Protein AF-A0A5C4QYZ5-F1 (afdb_monomer)

Structure (mmCIF, N/CA/C/O backbone):
data_AF-A0A5C4QYZ5-F1
#
_entry.id   AF-A0A5C4QYZ5-F1
#
loop_
_atom_site.group_PDB
_atom_site.id
_atom_site.type_symbol
_atom_site.label_atom_id
_atom_site.label_alt_id
_atom_site.label_comp_id
_atom_site.label_asym_id
_atom_site.label_entity_id
_atom_site.label_seq_id
_atom_site.pdbx_PDB_ins_code
_atom_site.Cartn_x
_atom_site.Cartn_y
_atom_site.Cartn_z
_atom_site.occupancy
_atom_site.B_iso_or_equiv
_atom_site.auth_seq_id
_atom_site.auth_comp_id
_atom_site.auth_asym_id
_atom_site.auth_atom_id
_atom_site.pdbx_PDB_model_num
ATOM 1 N N . MET A 1 1 ? 23.183 -12.600 -46.811 1.00 36.69 1 MET A N 1
ATOM 2 C CA . MET A 1 1 ? 23.497 -11.693 -45.686 1.00 36.69 1 MET A CA 1
ATOM 3 C C . MET A 1 1 ? 22.158 -11.217 -45.138 1.00 36.69 1 MET A C 1
ATOM 5 O O . MET A 1 1 ? 21.525 -10.381 -45.764 1.00 36.69 1 MET A O 1
ATOM 9 N N . GLY A 1 2 ? 21.632 -11.895 -44.115 1.00 36.38 2 GLY A N 1
ATOM 10 C CA . GLY A 1 2 ? 20.293 -11.633 -43.579 1.00 36.38 2 GLY A CA 1
ATOM 11 C C . GLY A 1 2 ? 20.353 -10.554 -42.505 1.00 36.38 2 GLY A C 1
ATOM 12 O O . GLY A 1 2 ? 21.109 -10.695 -41.548 1.00 36.38 2 GLY A O 1
ATOM 13 N N . HIS A 1 3 ? 19.588 -9.479 -42.687 1.00 34.41 3 HIS A N 1
ATOM 14 C CA . HIS A 1 3 ? 19.332 -8.495 -41.639 1.00 34.41 3 HIS A CA 1
ATOM 15 C C . HIS A 1 3 ? 18.622 -9.185 -40.461 1.00 34.41 3 HIS A C 1
ATOM 17 O O . HIS A 1 3 ? 17.678 -9.941 -40.704 1.00 34.41 3 HIS A O 1
ATOM 23 N N . PRO A 1 4 ? 19.034 -8.952 -39.203 1.00 49.56 4 PRO A N 1
ATOM 24 C CA . PRO A 1 4 ? 18.328 -9.496 -38.054 1.00 49.56 4 PRO A CA 1
ATOM 25 C C . PRO A 1 4 ? 16.921 -8.894 -37.994 1.00 49.56 4 PRO A C 1
ATOM 27 O O . PRO A 1 4 ? 16.738 -7.690 -38.175 1.00 49.56 4 PRO A O 1
ATOM 30 N N . HIS A 1 5 ? 15.932 -9.754 -37.765 1.00 42.00 5 HIS A N 1
ATOM 31 C CA . HIS A 1 5 ? 14.544 -9.372 -37.553 1.00 42.00 5 HIS A CA 1
ATOM 32 C C . HIS A 1 5 ? 14.459 -8.427 -36.348 1.00 42.00 5 HIS A C 1
ATOM 34 O O . HIS A 1 5 ? 14.605 -8.855 -35.205 1.00 42.00 5 HIS A O 1
ATOM 40 N N . ALA A 1 6 ? 14.237 -7.137 -36.606 1.00 46.31 6 ALA A N 1
ATOM 41 C CA . ALA A 1 6 ? 13.786 -6.215 -35.579 1.00 46.31 6 ALA A CA 1
ATOM 42 C C . ALA A 1 6 ? 12.391 -6.672 -35.136 1.00 46.31 6 ALA A C 1
ATOM 44 O O . ALA A 1 6 ? 11.464 -6.745 -35.947 1.00 46.31 6 ALA A O 1
ATOM 45 N N . VAL A 1 7 ? 12.261 -7.030 -33.860 1.00 49.00 7 VAL A N 1
ATOM 46 C CA . VAL A 1 7 ? 10.958 -7.213 -33.216 1.00 49.00 7 VAL A CA 1
ATOM 47 C C . VAL A 1 7 ? 10.210 -5.882 -33.366 1.00 49.00 7 VAL A C 1
ATOM 49 O O . VAL A 1 7 ? 10.829 -4.846 -33.112 1.00 49.00 7 VAL A O 1
ATOM 52 N N . PRO A 1 8 ? 8.943 -5.850 -33.817 1.00 43.75 8 PRO A N 1
ATOM 53 C CA . PRO A 1 8 ? 8.213 -4.597 -33.922 1.00 43.75 8 PRO A CA 1
ATOM 54 C C . PRO A 1 8 ? 8.146 -3.964 -32.535 1.00 43.75 8 PRO A C 1
ATOM 56 O O . PRO A 1 8 ? 7.569 -4.539 -31.617 1.00 43.75 8 PRO A O 1
ATOM 59 N N . GLU A 1 9 ? 8.762 -2.798 -32.379 1.00 55.31 9 GLU A N 1
ATOM 60 C CA . GLU A 1 9 ? 8.509 -1.936 -31.235 1.00 55.31 9 GLU A CA 1
ATOM 61 C C . GLU A 1 9 ? 7.019 -1.576 -31.311 1.00 55.31 9 GLU A C 1
ATOM 63 O O . GLU A 1 9 ? 6.560 -0.971 -32.288 1.00 55.31 9 GLU A O 1
ATOM 68 N N . GLU A 1 10 ? 6.223 -2.082 -30.369 1.00 54.97 10 GLU A N 1
ATOM 69 C CA . GLU A 1 10 ? 4.783 -1.854 -30.346 1.00 54.97 10 GLU A CA 1
ATOM 70 C C . GLU A 1 10 ? 4.543 -0.345 -30.294 1.00 54.97 10 GLU A C 1
ATOM 72 O O . GLU A 1 10 ? 4.840 0.309 -29.303 1.00 54.97 10 GLU A O 1
ATOM 77 N N . ARG A 1 11 ? 3.998 0.229 -31.372 1.00 61.25 11 ARG A N 1
ATOM 78 C CA . ARG A 1 11 ? 3.892 1.685 -31.593 1.00 61.25 11 ARG A CA 1
ATOM 79 C C . ARG A 1 11 ? 3.084 2.443 -30.509 1.00 61.25 11 ARG A C 1
ATOM 81 O O . ARG A 1 11 ? 2.980 3.663 -30.579 1.00 61.25 11 ARG A O 1
ATOM 88 N N . LEU A 1 12 ? 2.499 1.731 -29.540 1.00 74.69 12 LEU A N 1
ATOM 89 C CA . LEU A 1 12 ? 1.687 2.236 -28.428 1.00 74.69 12 LEU A CA 1
ATOM 90 C C . LEU A 1 12 ? 2.346 2.058 -27.047 1.00 74.69 12 LEU A C 1
ATOM 92 O O . LEU A 1 12 ? 1.924 2.731 -26.111 1.00 74.69 12 LEU A O 1
ATOM 96 N N . TYR A 1 13 ? 3.361 1.194 -26.915 1.00 80.69 13 TYR A N 1
ATOM 97 C CA . TYR A 1 13 ? 4.050 0.937 -25.652 1.00 80.69 13 TYR A CA 1
ATOM 98 C C . TYR A 1 13 ? 5.517 1.354 -25.731 1.00 80.69 13 TYR A C 1
ATOM 100 O O . TYR A 1 13 ? 6.275 0.898 -26.583 1.00 80.69 13 TYR A O 1
ATOM 108 N N . ASN A 1 14 ? 5.938 2.194 -24.794 1.00 81.19 14 ASN A N 1
ATOM 109 C CA . ASN A 1 14 ? 7.332 2.539 -24.579 1.00 81.19 14 ASN A CA 1
ATOM 110 C C . ASN A 1 14 ? 7.606 2.475 -23.077 1.00 81.19 14 ASN A C 1
ATOM 112 O O . ASN A 1 14 ? 7.094 3.297 -22.319 1.00 81.19 14 ASN A O 1
ATOM 116 N N . ALA A 1 15 ? 8.454 1.536 -22.653 1.00 80.25 15 ALA A N 1
ATOM 117 C CA . ALA A 1 15 ? 8.822 1.348 -21.249 1.00 80.25 15 ALA A CA 1
ATOM 118 C C . ALA A 1 15 ? 9.454 2.598 -20.607 1.00 80.25 15 ALA A C 1
ATOM 120 O O . ALA A 1 15 ? 9.411 2.748 -19.390 1.00 80.25 15 ALA A O 1
ATOM 121 N N . LEU A 1 16 ? 10.025 3.503 -21.405 1.00 81.56 16 LEU A N 1
ATOM 122 C CA . LEU A 1 16 ? 10.530 4.803 -20.961 1.00 81.56 16 LEU A CA 1
ATOM 123 C C . LEU A 1 16 ? 9.579 5.956 -21.293 1.00 81.56 16 LEU A C 1
ATOM 125 O O . LEU A 1 16 ? 9.907 7.096 -21.006 1.00 81.56 16 LEU A O 1
ATOM 129 N N . GLY A 1 17 ? 8.427 5.709 -21.909 1.00 79.25 17 GLY A N 1
ATOM 130 C CA . GLY A 1 17 ? 7.461 6.744 -22.255 1.00 79.25 17 GLY A CA 1
ATOM 131 C C . GLY A 1 17 ? 6.602 7.135 -21.055 1.00 79.25 17 GLY A C 1
ATOM 132 O O . GLY A 1 17 ? 5.889 6.300 -20.506 1.00 79.25 17 GLY A O 1
ATOM 133 N N . TYR A 1 18 ? 6.609 8.421 -20.700 1.00 79.00 18 TYR A N 1
ATOM 134 C CA . TYR A 1 18 ? 5.964 8.984 -19.503 1.00 79.00 18 TYR A CA 1
ATOM 135 C C . TYR A 1 18 ? 4.479 8.609 -19.305 1.00 79.00 18 TYR A C 1
ATOM 137 O O . TYR A 1 18 ? 4.032 8.437 -18.177 1.00 79.00 18 TYR A O 1
ATOM 145 N N . HIS A 1 19 ? 3.722 8.444 -20.393 1.00 83.69 19 HIS A N 1
ATOM 146 C CA . HIS A 1 19 ? 2.330 7.963 -20.375 1.00 83.69 19 HIS A CA 1
ATOM 147 C C . HIS A 1 19 ? 2.113 6.723 -21.254 1.00 83.69 19 HIS A C 1
ATOM 149 O O . HIS A 1 19 ? 0.979 6.356 -21.543 1.00 83.69 19 HIS A O 1
ATOM 155 N N . LEU A 1 20 ? 3.196 6.105 -21.727 1.00 85.56 20 LEU A N 1
ATOM 156 C CA . LEU A 1 20 ? 3.154 5.015 -22.706 1.00 85.56 20 LEU A CA 1
ATOM 157 C C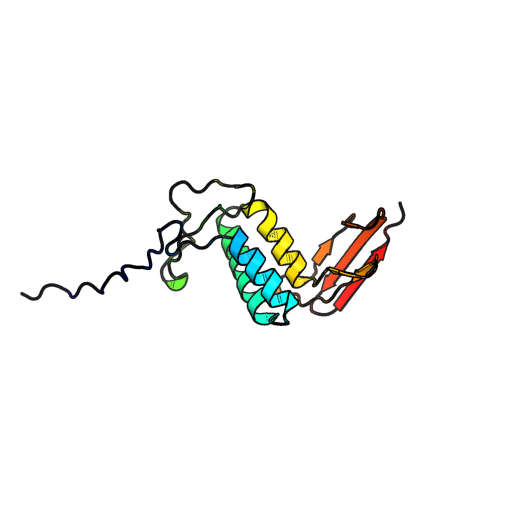 . LEU A 1 20 ? 3.769 3.722 -22.169 1.00 85.56 20 LEU A C 1
ATOM 159 O O . LEU A 1 20 ? 3.904 2.762 -22.916 1.00 85.56 20 LEU A O 1
ATOM 163 N N . GLY A 1 21 ? 4.146 3.677 -20.894 1.00 83.69 21 GLY A N 1
ATOM 164 C CA . GLY A 1 21 ? 4.675 2.455 -20.299 1.00 83.69 21 GLY A CA 1
ATOM 165 C C . GLY A 1 21 ? 5.413 2.634 -18.985 1.00 83.69 21 GLY A C 1
ATOM 166 O O . GLY A 1 21 ? 5.752 1.634 -18.366 1.00 83.69 21 GLY A O 1
ATOM 167 N N . THR A 1 22 ? 5.658 3.858 -18.516 1.00 88.81 22 THR A N 1
ATOM 168 C CA . THR A 1 22 ? 6.186 4.046 -17.161 1.00 88.81 22 THR A CA 1
ATOM 169 C C . THR A 1 22 ? 5.182 3.608 -16.090 1.00 88.81 22 THR A C 1
ATOM 171 O O . THR A 1 22 ? 3.965 3.655 -16.262 1.00 88.81 22 THR A O 1
ATOM 174 N N . VAL A 1 23 ? 5.715 3.179 -14.951 1.00 89.88 23 VAL A N 1
ATOM 175 C CA . VAL A 1 23 ? 4.980 2.717 -13.776 1.00 89.88 23 VAL A CA 1
ATOM 176 C C . VAL A 1 23 ? 5.013 3.813 -12.721 1.00 89.88 23 VAL A C 1
ATOM 178 O O . VAL A 1 23 ? 6.082 4.235 -12.281 1.00 89.88 23 VAL A O 1
ATOM 181 N N . TRP A 1 24 ? 3.834 4.263 -12.305 1.00 92.56 24 TRP A N 1
ATOM 182 C CA . TRP A 1 24 ? 3.676 5.389 -11.390 1.00 92.56 24 TRP A CA 1
ATOM 183 C C . TRP A 1 24 ? 3.270 4.880 -10.006 1.00 92.56 24 TRP A C 1
ATOM 185 O O . TRP A 1 24 ? 2.211 4.248 -9.889 1.00 92.56 24 TRP A O 1
ATOM 195 N N . PRO A 1 25 ? 4.061 5.134 -8.945 1.00 92.75 25 PRO A N 1
ATOM 196 C CA . PRO A 1 25 ? 3.715 4.697 -7.594 1.00 92.75 25 PRO A CA 1
ATOM 197 C C . PRO A 1 25 ? 2.345 5.201 -7.136 1.00 92.75 25 PRO A C 1
ATOM 199 O O . PRO A 1 25 ? 1.557 4.434 -6.584 1.00 92.75 25 PRO A O 1
ATOM 202 N N . HIS A 1 26 ? 2.027 6.458 -7.454 1.00 93.38 26 HIS A N 1
ATOM 203 C CA . HIS A 1 26 ? 0.734 7.067 -7.157 1.00 93.38 26 HIS A CA 1
ATOM 204 C C . HIS A 1 26 ? -0.434 6.258 -7.748 1.00 93.38 26 HIS A C 1
ATOM 206 O O . HIS A 1 26 ? -1.327 5.833 -7.012 1.00 93.38 26 HIS A O 1
ATOM 212 N N . ASP A 1 27 ? -0.404 5.973 -9.049 1.00 94.44 27 ASP A N 1
ATOM 213 C CA . ASP A 1 27 ? -1.496 5.277 -9.741 1.00 94.44 27 ASP A CA 1
ATOM 214 C C . ASP A 1 27 ? -1.634 3.829 -9.263 1.00 94.44 27 ASP A C 1
ATOM 216 O O . ASP A 1 27 ? -2.743 3.335 -9.049 1.00 94.44 27 ASP A O 1
ATOM 220 N N . ASN A 1 28 ? -0.503 3.168 -8.997 1.00 96.12 28 ASN A N 1
ATOM 221 C CA . ASN A 1 28 ? -0.490 1.829 -8.408 1.00 96.12 28 ASN A CA 1
ATOM 222 C C . ASN A 1 28 ? -1.102 1.821 -7.003 1.00 96.12 28 ASN A C 1
ATOM 224 O O . ASN A 1 28 ? -1.797 0.872 -6.645 1.00 96.12 28 ASN A O 1
ATOM 228 N N . SER A 1 29 ? -0.904 2.884 -6.220 1.00 96.38 29 SER A N 1
ATOM 229 C CA . SER A 1 29 ? -1.518 3.011 -4.897 1.00 96.38 29 SER A CA 1
ATOM 230 C C . SER A 1 29 ? -3.043 3.142 -4.966 1.00 96.38 29 SER A C 1
ATOM 232 O O . SER A 1 29 ? -3.751 2.535 -4.160 1.00 96.38 29 SER A O 1
ATOM 234 N N . ILE A 1 30 ? -3.565 3.858 -5.969 1.00 96.81 30 ILE A N 1
ATOM 235 C CA . ILE A 1 30 ? -5.008 3.977 -6.220 1.00 96.81 30 ILE A CA 1
ATOM 236 C C . ILE A 1 30 ? -5.577 2.629 -6.670 1.00 96.81 30 ILE A C 1
ATOM 238 O O . ILE A 1 30 ? -6.606 2.192 -6.152 1.00 96.81 30 ILE A O 1
ATOM 242 N N . ALA A 1 31 ? -4.892 1.946 -7.591 1.00 98.06 31 ALA A N 1
ATOM 243 C CA . ALA A 1 31 ? -5.287 0.619 -8.051 1.00 98.06 31 ALA A CA 1
ATOM 244 C C . ALA A 1 31 ? -5.329 -0.392 -6.894 1.00 98.06 31 ALA A C 1
ATOM 246 O O . ALA A 1 31 ? -6.320 -1.107 -6.745 1.00 98.06 31 ALA A O 1
ATOM 247 N N . ALA A 1 32 ? -4.307 -0.407 -6.032 1.00 98.31 32 ALA A N 1
ATOM 248 C CA . ALA A 1 32 ? -4.256 -1.267 -4.851 1.00 98.31 32 ALA A CA 1
ATOM 249 C C . ALA A 1 32 ? -5.408 -0.976 -3.875 1.00 98.31 32 ALA A C 1
ATOM 251 O O . ALA A 1 32 ? -6.094 -1.900 -3.442 1.00 98.31 32 ALA A O 1
ATOM 252 N N . LEU A 1 33 ? -5.690 0.300 -3.584 1.00 97.94 33 LEU A N 1
ATOM 253 C CA . LEU A 1 33 ? -6.837 0.693 -2.755 1.00 97.94 33 LEU A CA 1
ATOM 254 C C . LEU A 1 33 ? -8.174 0.216 -3.343 1.00 97.94 33 LEU A C 1
ATOM 256 O O . LEU A 1 33 ? -9.029 -0.268 -2.601 1.00 97.94 33 LEU A O 1
ATOM 260 N N . GLY A 1 34 ? -8.351 0.333 -4.661 1.00 97.94 34 GLY A N 1
ATOM 261 C CA . GLY A 1 34 ? -9.539 -0.158 -5.358 1.00 97.94 34 GLY A CA 1
ATOM 262 C C . GLY A 1 34 ? -9.676 -1.676 -5.256 1.00 97.94 34 GLY A C 1
ATOM 263 O O . GLY A 1 34 ? -10.705 -2.171 -4.803 1.00 97.94 34 GLY A O 1
ATOM 264 N N . LEU A 1 35 ? -8.621 -2.416 -5.609 1.00 98.50 35 LEU A N 1
ATOM 265 C CA . LEU A 1 35 ? -8.575 -3.879 -5.509 1.00 98.50 35 LEU A CA 1
ATOM 266 C C . LEU A 1 35 ? -8.909 -4.354 -4.092 1.00 98.50 35 LEU A C 1
ATOM 268 O O . LEU A 1 35 ? -9.777 -5.208 -3.919 1.00 98.50 35 LEU A O 1
ATOM 272 N N . ALA A 1 36 ? -8.293 -3.740 -3.080 1.00 98.00 36 ALA A N 1
ATOM 273 C CA . ALA A 1 36 ? -8.579 -4.005 -1.677 1.00 98.00 36 ALA A CA 1
ATOM 274 C C . ALA A 1 36 ? -10.058 -3.777 -1.325 1.00 98.00 36 ALA A C 1
ATOM 276 O O . ALA A 1 36 ? -10.649 -4.624 -0.659 1.00 98.00 36 ALA A O 1
ATOM 277 N N . GLY A 1 37 ? -10.655 -2.672 -1.784 1.00 95.69 37 GLY A N 1
ATOM 278 C CA . GLY A 1 37 ? -12.065 -2.344 -1.544 1.00 95.69 37 GLY A CA 1
ATOM 279 C C . GLY A 1 37 ? -13.060 -3.281 -2.238 1.00 95.69 37 GLY A C 1
ATOM 280 O O . GLY A 1 37 ? -14.164 -3.469 -1.737 1.00 95.69 37 GLY A O 1
ATOM 281 N N . TYR A 1 38 ? -12.666 -3.905 -3.351 1.00 97.06 38 TYR A N 1
ATOM 282 C CA . TYR A 1 38 ? -13.471 -4.904 -4.066 1.00 97.06 38 TYR A CA 1
ATOM 283 C C . TYR A 1 38 ? -13.182 -6.357 -3.644 1.00 97.06 38 TYR A C 1
ATOM 285 O O . TYR A 1 38 ? -13.754 -7.281 -4.216 1.00 97.06 38 TYR A O 1
ATOM 293 N N . GLY A 1 39 ? -12.312 -6.580 -2.652 1.00 96.62 39 GLY A N 1
ATOM 294 C CA . GLY A 1 39 ? -11.990 -7.916 -2.136 1.00 96.62 39 GLY A CA 1
ATOM 295 C C . GLY A 1 39 ? -10.866 -8.655 -2.876 1.00 96.62 39 GLY A C 1
ATOM 296 O O . GLY A 1 39 ? -10.538 -9.782 -2.508 1.00 96.62 39 GLY A O 1
ATOM 297 N N . TYR A 1 40 ? -10.210 -8.027 -3.856 1.00 98.31 40 TYR A N 1
ATOM 298 C CA . TYR A 1 40 ? -9.032 -8.558 -4.563 1.00 98.31 40 TYR A CA 1
ATOM 299 C C . TYR A 1 40 ? -7.753 -8.341 -3.739 1.00 98.31 40 TYR A C 1
ATOM 301 O O . TYR A 1 40 ? -6.855 -7.564 -4.087 1.00 98.31 40 TYR A O 1
ATOM 309 N N . ARG A 1 41 ? -7.712 -8.966 -2.558 1.00 97.62 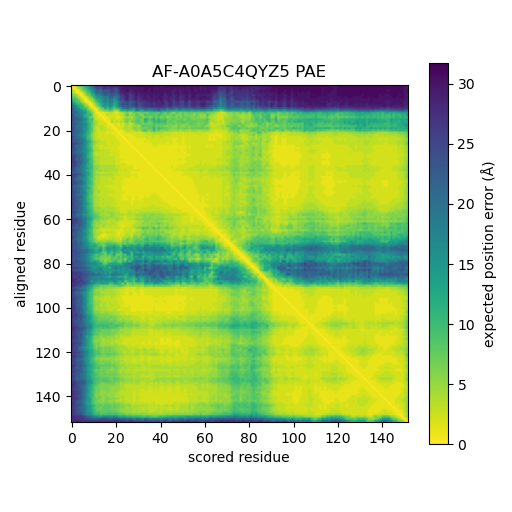41 ARG A N 1
ATOM 310 C CA . ARG A 1 41 ? -6.680 -8.711 -1.541 1.00 97.62 41 ARG A CA 1
ATOM 311 C C . ARG A 1 41 ? -5.304 -9.226 -1.965 1.00 97.62 41 ARG A C 1
ATOM 313 O O . ARG A 1 41 ? -4.307 -8.536 -1.763 1.00 97.62 41 ARG A O 1
ATOM 320 N N . ALA A 1 42 ? -5.248 -10.387 -2.618 1.00 97.94 42 ALA A N 1
ATOM 321 C CA . ALA A 1 42 ? -3.999 -10.974 -3.100 1.00 97.94 42 ALA A CA 1
ATOM 322 C C . ALA A 1 42 ? -3.332 -10.096 -4.173 1.00 97.94 42 ALA A C 1
ATOM 324 O O . ALA A 1 42 ? -2.125 -9.857 -4.131 1.00 97.94 42 ALA A O 1
ATOM 325 N N . GLU A 1 43 ? -4.119 -9.564 -5.105 1.00 98.50 43 GLU A N 1
ATOM 326 C CA . GLU A 1 43 ? -3.673 -8.680 -6.179 1.00 98.50 43 GLU A CA 1
ATOM 327 C C . GLU A 1 43 ? -3.213 -7.328 -5.627 1.00 98.50 43 GLU A C 1
ATOM 329 O O . GLU A 1 43 ? -2.130 -6.854 -5.980 1.00 98.50 43 GLU A O 1
ATOM 334 N N . SER A 1 44 ? -3.992 -6.744 -4.708 1.00 98.44 44 SER A N 1
ATOM 335 C CA . SER A 1 44 ? -3.598 -5.537 -3.973 1.00 98.44 44 SER A CA 1
ATOM 336 C C . SER A 1 44 ? -2.251 -5.735 -3.275 1.00 98.44 44 SER A C 1
ATOM 338 O O . SER A 1 44 ? -1.340 -4.915 -3.418 1.00 98.44 44 SER A O 1
ATOM 340 N N . ASN A 1 45 ? -2.090 -6.845 -2.553 1.00 98.00 45 ASN A N 1
ATOM 341 C CA . ASN A 1 45 ? -0.858 -7.165 -1.841 1.00 98.00 45 ASN A CA 1
ATOM 342 C C . ASN A 1 45 ? 0.323 -7.389 -2.787 1.00 98.00 45 ASN A C 1
ATOM 344 O O . ASN A 1 45 ? 1.419 -6.913 -2.500 1.00 98.00 45 ASN A O 1
ATOM 348 N N . ARG A 1 46 ? 0.108 -8.020 -3.946 1.00 97.56 46 ARG A N 1
ATOM 349 C CA . ARG A 1 46 ? 1.149 -8.189 -4.968 1.00 97.56 46 ARG A CA 1
ATOM 350 C C . ARG A 1 46 ? 1.690 -6.847 -5.464 1.00 97.56 46 ARG A C 1
ATOM 352 O O . ARG A 1 46 ? 2.905 -6.673 -5.521 1.00 97.56 46 ARG A O 1
ATOM 359 N N . ILE A 1 47 ? 0.809 -5.904 -5.805 1.00 96.81 47 ILE A N 1
ATOM 360 C CA . ILE A 1 47 ? 1.210 -4.545 -6.214 1.00 96.81 47 ILE A CA 1
ATOM 361 C C . ILE A 1 47 ? 1.938 -3.846 -5.066 1.00 96.81 47 ILE A C 1
ATOM 363 O O . ILE A 1 47 ? 2.981 -3.227 -5.266 1.00 96.81 47 ILE A O 1
ATOM 367 N N . SER A 1 48 ? 1.404 -3.970 -3.853 1.00 96.75 48 SER A N 1
ATOM 368 C CA . SER A 1 48 ? 1.931 -3.255 -2.693 1.00 96.75 48 SER A CA 1
ATOM 369 C C . SER A 1 48 ? 3.344 -3.714 -2.327 1.00 96.75 48 SER A C 1
ATOM 371 O O . SER A 1 48 ? 4.228 -2.881 -2.142 1.00 96.75 48 SER A O 1
ATOM 373 N N . LEU A 1 49 ? 3.582 -5.029 -2.290 1.00 95.94 49 LEU A N 1
ATOM 374 C CA . LEU A 1 49 ? 4.909 -5.601 -2.051 1.00 95.94 49 LEU A CA 1
ATOM 375 C C . LEU A 1 49 ? 5.896 -5.198 -3.151 1.00 95.94 49 LEU A C 1
ATOM 377 O O . LEU A 1 49 ? 6.992 -4.749 -2.838 1.00 95.94 49 LEU A O 1
ATOM 381 N N . ALA A 1 50 ? 5.483 -5.240 -4.422 1.00 94.62 50 ALA A N 1
ATOM 382 C CA . ALA A 1 50 ? 6.319 -4.788 -5.534 1.00 94.62 50 ALA A CA 1
ATOM 383 C C . ALA A 1 50 ? 6.728 -3.306 -5.417 1.00 94.62 50 ALA A C 1
ATOM 385 O O . ALA A 1 50 ? 7.847 -2.944 -5.780 1.00 94.62 50 ALA A O 1
ATOM 386 N N . MET A 1 51 ? 5.845 -2.439 -4.911 1.00 93.88 51 MET A N 1
ATOM 387 C CA . MET A 1 51 ? 6.171 -1.030 -4.665 1.00 93.88 51 MET A CA 1
ATOM 388 C C . MET A 1 51 ? 7.125 -0.849 -3.478 1.00 93.88 51 MET A C 1
ATOM 390 O O . MET A 1 51 ? 7.991 0.022 -3.538 1.00 93.88 51 MET A O 1
ATOM 394 N N . PHE A 1 52 ? 7.010 -1.659 -2.420 1.00 92.38 52 PHE A N 1
ATOM 395 C CA . PHE A 1 52 ? 7.971 -1.636 -1.311 1.00 92.38 52 PHE A CA 1
ATOM 396 C C . PHE A 1 52 ? 9.356 -2.133 -1.741 1.00 92.38 52 PHE A C 1
ATOM 398 O O . PHE A 1 52 ? 10.340 -1.449 -1.465 1.00 92.38 52 PHE A O 1
ATOM 405 N N . GLU A 1 53 ? 9.423 -3.231 -2.499 1.00 91.44 53 GLU A N 1
ATOM 406 C CA . GLU A 1 53 ? 10.659 -3.728 -3.126 1.00 91.44 53 GLU A CA 1
ATOM 407 C C . GLU A 1 53 ? 11.316 -2.643 -3.992 1.00 91.44 53 GLU A C 1
ATOM 409 O O . GLU A 1 53 ? 12.521 -2.408 -3.912 1.00 91.44 53 GLU A O 1
ATOM 414 N N . ALA A 1 54 ? 10.525 -1.932 -4.804 1.00 90.00 54 ALA A N 1
ATOM 415 C CA . ALA A 1 54 ? 11.039 -0.816 -5.590 1.00 90.00 54 ALA A CA 1
ATOM 416 C C . ALA A 1 54 ? 11.559 0.310 -4.685 1.00 90.00 54 ALA A C 1
ATOM 418 O O . ALA A 1 54 ? 12.640 0.839 -4.929 1.00 90.00 54 ALA A O 1
ATOM 419 N N . ALA A 1 55 ? 10.833 0.665 -3.621 1.00 88.56 55 ALA A N 1
ATOM 420 C CA . ALA A 1 55 ? 11.218 1.738 -2.708 1.00 88.56 55 ALA A CA 1
ATOM 421 C C . ALA A 1 55 ? 12.585 1.496 -2.044 1.00 88.56 55 ALA A C 1
ATOM 423 O O . ALA A 1 55 ? 13.339 2.456 -1.868 1.00 88.56 55 ALA A O 1
ATOM 424 N N . GLU A 1 56 ? 12.932 0.248 -1.713 1.00 88.69 56 GLU A N 1
ATOM 425 C CA . GLU A 1 56 ? 14.252 -0.120 -1.168 1.00 88.69 56 GLU A CA 1
ATOM 426 C C . GLU A 1 56 ? 15.401 0.319 -2.086 1.00 88.69 56 GLU A C 1
ATOM 428 O O . GLU A 1 56 ? 16.430 0.806 -1.614 1.00 88.69 56 GLU A O 1
ATOM 433 N N . GLN A 1 57 ? 15.194 0.267 -3.403 1.00 87.31 57 GLN A N 1
ATOM 434 C CA . GLN A 1 57 ? 16.188 0.669 -4.405 1.00 87.31 57 GLN A CA 1
ATOM 435 C C . GLN A 1 57 ? 16.370 2.195 -4.496 1.00 87.31 57 GLN A C 1
ATOM 437 O O . GLN A 1 57 ? 17.362 2.669 -5.046 1.00 87.31 57 GLN A O 1
ATOM 442 N N . PHE A 1 58 ? 15.448 2.976 -3.923 1.00 84.62 58 PHE A N 1
ATOM 443 C CA . PHE A 1 58 ? 15.462 4.444 -3.938 1.00 84.62 58 PHE A CA 1
ATOM 444 C C . PHE A 1 58 ? 15.589 5.056 -2.537 1.00 84.62 58 PHE A C 1
ATOM 446 O O . PHE A 1 58 ? 15.088 6.156 -2.287 1.00 84.62 58 PHE A O 1
ATOM 453 N N . ALA A 1 59 ? 16.236 4.355 -1.599 1.00 85.06 59 ALA A N 1
ATOM 454 C CA . ALA A 1 59 ? 16.370 4.793 -0.204 1.00 85.06 59 ALA A CA 1
ATOM 455 C C . ALA A 1 59 ? 15.010 5.159 0.429 1.00 85.06 59 ALA A C 1
ATOM 457 O O . ALA A 1 59 ? 14.872 6.176 1.113 1.00 85.06 59 ALA A O 1
ATOM 458 N N . HIS A 1 60 ? 13.991 4.350 0.130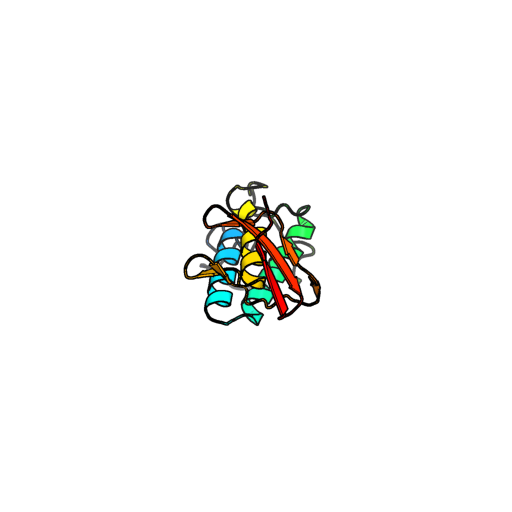 1.00 84.12 60 HIS A N 1
ATOM 459 C CA . HIS A 1 60 ? 12.599 4.505 0.561 1.00 84.12 60 HIS A CA 1
ATOM 460 C C . HIS A 1 60 ? 11.916 5.800 0.095 1.00 84.12 60 HIS A C 1
ATOM 462 O O . HIS A 1 60 ? 10.904 6.220 0.658 1.00 84.12 60 HIS A O 1
ATOM 468 N N . ARG A 1 61 ? 12.437 6.428 -0.965 1.00 83.12 61 ARG A N 1
ATOM 469 C CA . ARG A 1 61 ? 11.851 7.606 -1.614 1.00 83.12 61 ARG A CA 1
ATOM 470 C C . ARG A 1 61 ? 11.496 7.273 -3.054 1.00 83.12 61 ARG A C 1
ATOM 472 O O . ARG A 1 61 ? 12.268 7.536 -3.974 1.00 83.12 61 ARG A O 1
ATOM 479 N N . LEU A 1 62 ? 10.316 6.680 -3.227 1.00 84.19 62 LEU A N 1
ATOM 480 C CA . LEU A 1 62 ? 9.789 6.332 -4.545 1.00 84.19 62 LEU A CA 1
ATOM 481 C C . LEU A 1 62 ? 9.826 7.557 -5.483 1.00 84.19 62 LEU A C 1
ATOM 483 O O . LEU A 1 62 ? 9.383 8.640 -5.081 1.00 84.19 62 LEU A O 1
ATOM 487 N N . PRO A 1 63 ? 10.371 7.416 -6.705 1.00 82.69 63 PRO A N 1
ATOM 488 C CA . PRO A 1 63 ? 10.339 8.484 -7.693 1.00 82.69 63 PRO A CA 1
ATOM 489 C C . PRO A 1 63 ? 8.914 8.672 -8.221 1.00 82.69 63 PRO A C 1
ATOM 491 O O . PRO A 1 63 ? 8.059 7.805 -8.067 1.00 82.69 63 PRO A O 1
ATOM 494 N N . GLU A 1 64 ? 8.670 9.793 -8.890 1.00 82.25 64 GLU A N 1
ATOM 495 C CA . GLU A 1 64 ? 7.426 10.043 -9.631 1.00 82.25 64 GLU A CA 1
ATOM 496 C C . GLU A 1 64 ? 7.031 8.890 -10.566 1.00 82.25 64 GLU A C 1
ATOM 498 O O . GLU A 1 64 ? 5.884 8.449 -10.561 1.00 82.25 64 GLU A O 1
ATOM 503 N N . ALA A 1 65 ? 7.990 8.396 -11.352 1.00 84.69 65 ALA A N 1
ATOM 504 C CA . ALA A 1 65 ? 7.765 7.347 -12.331 1.00 84.69 65 ALA A CA 1
ATOM 505 C C . ALA A 1 65 ? 9.005 6.460 -12.495 1.00 84.69 65 ALA A C 1
ATOM 507 O O . ALA A 1 65 ? 10.150 6.927 -12.498 1.00 84.69 65 ALA A O 1
ATOM 508 N N . LEU A 1 66 ? 8.747 5.170 -12.668 1.00 87.50 66 LEU A N 1
ATOM 509 C CA . LEU A 1 66 ? 9.707 4.122 -12.993 1.00 87.50 66 LEU A CA 1
ATOM 510 C C . LEU A 1 66 ? 9.496 3.691 -14.446 1.00 87.50 66 LEU A C 1
ATOM 512 O O . LEU A 1 66 ? 8.396 3.803 -14.975 1.00 87.50 66 LEU A O 1
ATOM 516 N N . SER A 1 67 ? 10.514 3.158 -15.105 1.00 85.12 67 SER A N 1
ATOM 517 C CA . SER A 1 67 ? 10.352 2.514 -16.406 1.00 85.12 67 SER A CA 1
ATOM 518 C C . SER A 1 67 ? 9.470 1.267 -16.296 1.00 85.12 67 SER A C 1
ATOM 520 O O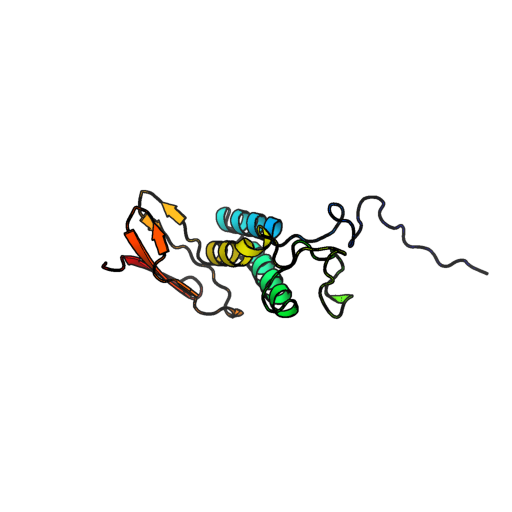 . SER A 1 67 ? 9.575 0.543 -15.307 1.00 85.12 67 SER A O 1
ATOM 522 N N . GLY A 1 68 ? 8.712 0.939 -17.338 1.00 84.38 68 GLY A N 1
ATOM 523 C CA . GLY A 1 68 ? 7.955 -0.316 -17.444 1.00 84.38 68 GLY A CA 1
ATOM 524 C C . GLY A 1 68 ? 8.758 -1.520 -17.932 1.00 84.38 68 GLY A C 1
ATOM 525 O O . GLY A 1 68 ? 8.185 -2.489 -18.424 1.00 84.38 68 GLY A O 1
ATOM 526 N N . PHE A 1 69 ? 10.089 -1.477 -17.884 1.00 83.81 69 PHE A N 1
ATOM 527 C CA . PHE A 1 69 ? 10.874 -2.652 -18.245 1.00 83.81 69 PHE A CA 1
ATOM 528 C C . PHE A 1 69 ? 10.569 -3.817 -17.300 1.00 83.81 69 PHE A C 1
ATOM 530 O O . PHE A 1 69 ? 10.329 -3.629 -16.107 1.00 83.81 69 PHE A O 1
ATOM 537 N N . ASP A 1 70 ? 10.603 -5.028 -17.851 1.00 79.81 70 ASP A N 1
ATOM 538 C CA . ASP A 1 70 ? 10.429 -6.243 -17.067 1.00 79.81 70 ASP A CA 1
ATOM 539 C C . ASP A 1 70 ? 11.516 -6.339 -15.984 1.00 79.81 70 ASP A C 1
ATOM 541 O O . ASP A 1 70 ? 12.706 -6.153 -16.263 1.00 79.81 70 ASP A O 1
ATOM 545 N N . ARG A 1 71 ? 11.098 -6.653 -14.753 1.00 79.38 71 ARG A N 1
ATOM 546 C CA . ARG A 1 71 ? 11.987 -6.806 -13.596 1.00 79.38 71 ARG A CA 1
ATOM 547 C C . ARG A 1 71 ? 13.037 -7.896 -13.799 1.00 79.38 71 ARG A C 1
ATOM 549 O O . ARG A 1 71 ? 14.114 -7.787 -13.233 1.00 79.38 71 ARG A O 1
ATOM 556 N N . GLU A 1 72 ? 12.762 -8.913 -14.617 1.00 79.00 72 GLU A N 1
ATOM 557 C CA . GLU A 1 72 ? 13.729 -9.982 -14.912 1.00 79.00 72 GLU A CA 1
ATOM 558 C C . GLU A 1 72 ? 14.825 -9.537 -15.891 1.00 79.00 72 GLU A C 1
ATOM 560 O O . GLU A 1 72 ? 15.863 -10.186 -16.016 1.00 79.00 72 GLU A O 1
ATOM 565 N N . ARG A 1 73 ? 14.612 -8.420 -16.597 1.00 69.94 73 ARG A N 1
ATOM 566 C CA . ARG A 1 73 ? 15.539 -7.908 -17.615 1.00 69.94 73 ARG A CA 1
ATOM 567 C C . ARG A 1 73 ? 16.513 -6.866 -17.078 1.00 69.94 73 ARG A C 1
ATOM 569 O O . ARG A 1 73 ? 17.417 -6.470 -17.811 1.00 69.94 73 ARG A O 1
ATOM 576 N N . LEU A 1 74 ? 16.337 -6.408 -15.839 1.00 67.06 74 LEU A N 1
ATOM 577 C CA . LEU A 1 74 ? 17.123 -5.330 -15.245 1.00 67.06 74 LEU A CA 1
ATOM 578 C C . LEU A 1 74 ? 17.636 -5.697 -13.854 1.00 67.06 74 LEU A C 1
ATOM 580 O O . LEU A 1 74 ? 16.989 -6.410 -13.098 1.00 67.06 74 LEU A O 1
ATOM 584 N N . LEU A 1 75 ? 18.797 -5.145 -13.500 1.00 56.62 75 LEU A N 1
ATOM 585 C CA . LEU A 1 75 ? 19.383 -5.295 -12.164 1.00 56.62 75 LEU A CA 1
ATOM 586 C C . LEU A 1 75 ? 18.716 -4.385 -11.116 1.00 56.62 75 LEU A C 1
ATOM 588 O O . LEU A 1 75 ? 18.840 -4.638 -9.923 1.00 56.62 75 LEU A O 1
ATOM 592 N N . PHE A 1 76 ? 18.047 -3.314 -11.555 1.00 65.00 76 PHE A N 1
ATOM 593 C CA . PHE A 1 76 ? 17.354 -2.337 -10.714 1.00 65.00 76 PHE A CA 1
ATOM 594 C C . PHE A 1 76 ? 16.266 -1.609 -11.518 1.00 65.00 76 PHE A C 1
ATOM 596 O O . PHE A 1 76 ? 16.316 -1.552 -12.750 1.00 65.00 76 PHE A O 1
ATOM 603 N N . ALA A 1 77 ? 15.287 -1.033 -10.825 1.00 70.56 77 ALA A N 1
ATOM 604 C CA . ALA A 1 77 ? 14.231 -0.228 -11.415 1.00 70.56 77 ALA A CA 1
ATOM 605 C C . ALA A 1 77 ? 14.813 1.084 -11.959 1.00 70.56 77 ALA A C 1
ATOM 607 O O . ALA A 1 77 ? 15.470 1.839 -11.243 1.00 70.56 77 ALA A O 1
ATOM 608 N N . VAL A 1 78 ? 14.573 1.371 -13.238 1.00 73.75 78 VAL A N 1
ATOM 609 C CA . VAL A 1 78 ? 15.122 2.567 -13.885 1.00 73.75 78 VAL A CA 1
ATOM 610 C C . VAL A 1 78 ? 14.156 3.732 -13.662 1.00 73.75 78 VAL A C 1
ATOM 612 O O . VAL A 1 78 ? 13.008 3.640 -14.092 1.00 73.75 78 VAL A O 1
ATOM 615 N N . PRO A 1 79 ? 14.556 4.830 -12.998 1.00 69.81 79 PRO A N 1
ATOM 616 C CA . PRO A 1 79 ? 13.703 6.009 -12.894 1.00 69.81 79 PRO A CA 1
ATOM 617 C C . PRO A 1 79 ? 13.515 6.650 -14.274 1.00 69.81 79 PRO A C 1
ATOM 619 O O . PRO A 1 79 ? 14.433 6.649 -15.099 1.00 69.81 79 PRO A O 1
ATOM 622 N N . TYR A 1 80 ? 12.338 7.227 -14.525 1.00 58.97 80 TYR A N 1
ATOM 623 C CA . TYR A 1 80 ? 12.114 8.009 -15.742 1.00 58.97 80 TYR A CA 1
ATOM 624 C C . TYR A 1 80 ? 13.118 9.183 -15.808 1.00 58.97 80 TYR A C 1
ATOM 626 O O . TYR A 1 80 ? 13.360 9.829 -14.779 1.00 58.97 80 TYR A O 1
ATOM 634 N N . PRO A 1 81 ? 13.725 9.482 -16.976 1.00 53.25 81 PRO A N 1
ATOM 635 C CA . PRO A 1 81 ? 14.654 10.602 -17.108 1.00 53.25 81 PRO A CA 1
ATOM 636 C C . PRO A 1 81 ? 13.940 11.902 -16.720 1.00 53.25 81 PRO A C 1
ATOM 638 O O . PRO A 1 81 ? 12.965 12.250 -17.364 1.00 53.25 81 PRO A O 1
ATOM 641 N N . THR A 1 82 ? 14.426 12.594 -15.681 1.00 59.22 82 THR A N 1
ATOM 642 C CA . THR A 1 82 ? 13.824 13.778 -15.014 1.00 59.22 82 THR A CA 1
ATOM 643 C C . THR A 1 82 ? 12.744 13.531 -13.954 1.00 59.22 82 THR A C 1
ATOM 645 O O . THR A 1 82 ? 12.085 14.488 -13.548 1.00 59.22 82 THR A O 1
ATOM 648 N N . ALA A 1 83 ? 12.569 12.306 -13.453 1.00 59.44 83 ALA A N 1
ATOM 649 C CA . ALA A 1 83 ? 11.666 12.066 -12.327 1.00 59.44 83 ALA A CA 1
ATOM 650 C C . ALA A 1 83 ? 12.061 12.910 -11.098 1.00 59.44 83 ALA A C 1
ATOM 652 O O . ALA A 1 83 ? 13.209 12.870 -10.641 1.00 59.44 83 ALA A O 1
ATOM 653 N N . CYS A 1 84 ? 11.102 13.642 -10.527 1.00 56.59 84 CYS A N 1
ATOM 654 C CA . CYS A 1 84 ? 11.308 14.285 -9.231 1.00 56.59 84 CYS A CA 1
ATOM 655 C C . CYS A 1 84 ? 11.389 13.218 -8.127 1.00 56.59 84 CYS A C 1
ATOM 657 O O . CYS A 1 84 ? 10.553 12.311 -8.065 1.00 56.59 84 CYS A O 1
ATOM 659 N N . SER A 1 85 ? 12.366 13.337 -7.223 1.00 57.12 85 SER A N 1
ATOM 660 C CA . SER A 1 85 ? 12.465 12.476 -6.039 1.00 57.12 85 SER A CA 1
ATOM 661 C C . SER A 1 85 ? 12.805 13.288 -4.778 1.00 57.12 85 SER A C 1
ATOM 663 O O . SER A 1 85 ? 13.895 13.864 -4.708 1.00 57.12 85 SER A O 1
ATOM 665 N N . PRO A 1 86 ? 11.907 13.337 -3.770 1.00 54.78 86 PRO A N 1
ATOM 666 C CA . PRO A 1 86 ? 10.524 12.848 -3.793 1.00 54.78 86 PRO A CA 1
ATOM 667 C C . PRO A 1 86 ? 9.584 13.837 -4.508 1.00 54.78 86 PRO A C 1
ATOM 669 O O . PRO A 1 86 ? 9.595 15.033 -4.225 1.00 54.78 86 PRO A O 1
ATOM 672 N N . GLN A 1 87 ? 8.725 13.342 -5.400 1.00 61.97 87 GLN A N 1
ATOM 673 C CA . GLN A 1 87 ? 7.571 14.103 -5.888 1.00 61.97 87 GLN A CA 1
ATOM 674 C C . GLN A 1 87 ? 6.409 13.978 -4.889 1.00 61.97 87 GLN A C 1
ATOM 676 O O . GLN A 1 87 ? 6.187 12.910 -4.314 1.00 61.97 87 GLN A O 1
ATOM 681 N N . ALA A 1 88 ? 5.642 15.055 -4.695 1.00 61.75 88 ALA A N 1
ATOM 682 C CA . ALA A 1 88 ? 4.573 15.124 -3.695 1.00 61.75 88 ALA A CA 1
ATOM 683 C C . ALA A 1 88 ? 3.518 14.003 -3.816 1.00 61.75 88 ALA A C 1
ATOM 685 O O . ALA A 1 88 ? 3.038 13.509 -2.799 1.00 61.75 88 ALA A O 1
ATOM 686 N N . TRP A 1 89 ? 3.185 13.559 -5.032 1.00 64.38 89 TRP A N 1
ATOM 687 C CA . TRP A 1 89 ? 2.212 12.481 -5.249 1.00 64.38 89 TRP A CA 1
ATOM 688 C C . TRP A 1 89 ? 2.766 11.093 -4.911 1.00 64.38 89 TRP A C 1
ATOM 690 O O . TRP A 1 89 ? 2.063 10.272 -4.321 1.00 64.38 89 TRP A O 1
ATOM 700 N N . ALA A 1 90 ? 4.048 10.845 -5.187 1.00 70.12 90 ALA A N 1
ATOM 701 C CA . ALA A 1 90 ? 4.707 9.593 -4.820 1.00 70.12 90 ALA A CA 1
ATOM 702 C C . ALA A 1 90 ? 4.827 9.429 -3.291 1.00 70.12 90 ALA A C 1
ATOM 704 O O . ALA A 1 90 ? 4.709 8.314 -2.783 1.00 70.12 90 ALA A O 1
ATOM 705 N N . ALA A 1 91 ? 4.964 10.528 -2.539 1.00 78.50 91 ALA A N 1
ATOM 706 C CA . ALA A 1 91 ? 5.095 10.500 -1.079 1.00 78.50 91 ALA A CA 1
ATOM 707 C C . ALA A 1 91 ? 3.868 9.915 -0.348 1.00 78.50 91 ALA A C 1
ATOM 709 O O . ALA A 1 91 ? 4.012 9.348 0.734 1.00 78.50 91 ALA A O 1
ATOM 710 N N . GLY A 1 92 ? 2.669 10.011 -0.935 1.00 87.06 92 GLY A N 1
ATOM 711 C CA . GLY A 1 92 ? 1.452 9.409 -0.378 1.00 87.06 92 GLY A CA 1
ATOM 712 C C . GLY A 1 92 ? 1.346 7.895 -0.593 1.00 87.06 92 GLY A C 1
ATOM 713 O O . GLY A 1 92 ? 0.583 7.230 0.110 1.00 87.06 92 GLY A O 1
ATOM 714 N N . THR A 1 93 ? 2.126 7.339 -1.526 1.00 92.94 93 THR A N 1
ATOM 715 C CA . THR A 1 93 ? 2.012 5.936 -1.954 1.00 92.94 93 THR A CA 1
ATOM 716 C C . THR A 1 93 ? 2.179 4.950 -0.795 1.00 92.94 93 THR A C 1
ATOM 718 O O . THR A 1 93 ? 1.273 4.141 -0.597 1.00 92.94 93 THR A O 1
ATOM 721 N N . PRO A 1 94 ? 3.240 5.015 0.039 1.00 91.62 94 PRO A N 1
ATOM 722 C CA . PRO A 1 94 ? 3.412 4.047 1.124 1.00 91.62 94 PRO A CA 1
ATOM 723 C C . PRO A 1 94 ? 2.235 4.032 2.109 1.00 91.62 94 PRO A C 1
ATOM 725 O O . PRO A 1 94 ? 1.801 2.966 2.538 1.00 91.62 94 PRO A O 1
ATOM 728 N N . LEU A 1 95 ? 1.667 5.203 2.424 1.00 92.69 95 LEU A N 1
ATOM 729 C CA . LEU A 1 95 ? 0.521 5.317 3.331 1.00 92.69 95 LEU A CA 1
ATOM 730 C C . LEU A 1 95 ? -0.755 4.720 2.721 1.00 92.69 95 LEU A C 1
ATOM 732 O O . LEU A 1 95 ? -1.511 4.048 3.422 1.00 92.69 95 LEU A O 1
ATOM 736 N N . ALA A 1 96 ? -0.985 4.930 1.423 1.00 95.50 96 ALA A N 1
ATOM 737 C CA . ALA A 1 96 ? -2.111 4.342 0.703 1.00 95.50 96 ALA A CA 1
ATOM 738 C C . ALA A 1 96 ? -2.023 2.807 0.647 1.00 95.50 96 ALA A C 1
ATOM 740 O O . ALA A 1 96 ? -3.017 2.134 0.918 1.00 95.50 96 ALA A O 1
ATOM 741 N N . LEU A 1 97 ? -0.835 2.254 0.383 1.00 96.81 97 LEU A N 1
ATOM 742 C CA . LEU A 1 97 ? -0.602 0.805 0.374 1.00 96.81 97 LEU A CA 1
ATOM 743 C C . LEU A 1 97 ? -0.793 0.190 1.769 1.00 96.81 97 LEU A C 1
ATOM 745 O O . LEU A 1 97 ? -1.489 -0.814 1.910 1.00 96.81 97 LEU A O 1
ATOM 749 N N . ILE A 1 98 ? -0.263 0.830 2.820 1.00 96.38 98 ILE A N 1
ATOM 750 C CA . ILE A 1 98 ? -0.488 0.407 4.213 1.00 96.38 98 ILE A CA 1
ATOM 751 C C . ILE A 1 98 ? -1.983 0.434 4.552 1.00 96.38 98 ILE A C 1
ATOM 753 O O . ILE A 1 98 ? -2.504 -0.518 5.132 1.00 96.38 98 ILE A O 1
ATOM 757 N N . ARG A 1 99 ? -2.707 1.492 4.162 1.00 96.56 99 ARG A N 1
ATOM 758 C CA . ARG A 1 99 ? -4.160 1.563 4.361 1.00 96.56 99 ARG A CA 1
ATOM 759 C C . ARG A 1 99 ? -4.890 0.434 3.627 1.00 96.56 99 ARG A C 1
ATOM 761 O O . ARG A 1 99 ? -5.814 -0.135 4.207 1.00 96.56 99 ARG A O 1
ATOM 768 N N . ALA A 1 100 ? -4.487 0.109 2.395 1.00 97.81 100 ALA A N 1
ATOM 769 C CA . ALA A 1 100 ? -5.056 -1.000 1.629 1.00 97.81 100 ALA A CA 1
ATOM 770 C C . ALA A 1 100 ? -4.897 -2.328 2.390 1.00 97.81 100 ALA A C 1
ATOM 772 O O . ALA A 1 100 ? -5.890 -3.025 2.606 1.00 97.81 100 ALA A O 1
ATOM 773 N N . MET A 1 101 ? -3.689 -2.617 2.890 1.00 98.00 101 MET A N 1
ATOM 774 C CA . MET A 1 101 ? -3.395 -3.815 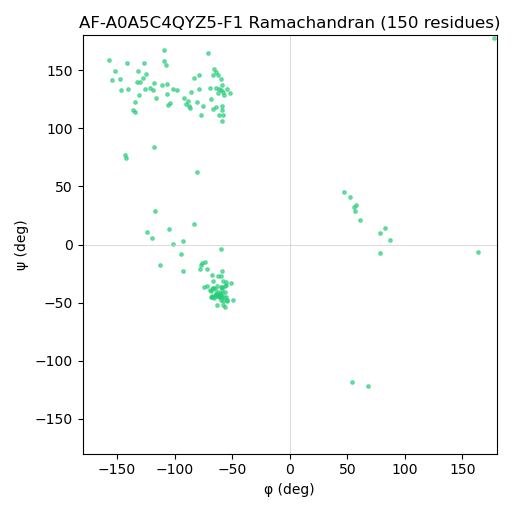3.691 1.00 98.00 101 MET A CA 1
ATOM 775 C C . MET A 1 101 ? -4.177 -3.864 5.005 1.00 98.00 101 MET A C 1
ATOM 777 O O . MET A 1 101 ? -4.680 -4.917 5.379 1.00 98.00 101 MET A O 1
ATOM 781 N N . LEU A 1 102 ? -4.324 -2.734 5.700 1.00 98.06 102 LEU A N 1
ATOM 782 C CA . LEU A 1 102 ? -5.097 -2.658 6.944 1.00 98.06 102 LEU A CA 1
ATOM 783 C C . LEU A 1 102 ? -6.612 -2.772 6.723 1.00 98.06 102 LEU A C 1
ATOM 785 O O . LEU A 1 102 ? -7.343 -3.028 7.678 1.00 98.06 102 LEU A O 1
ATOM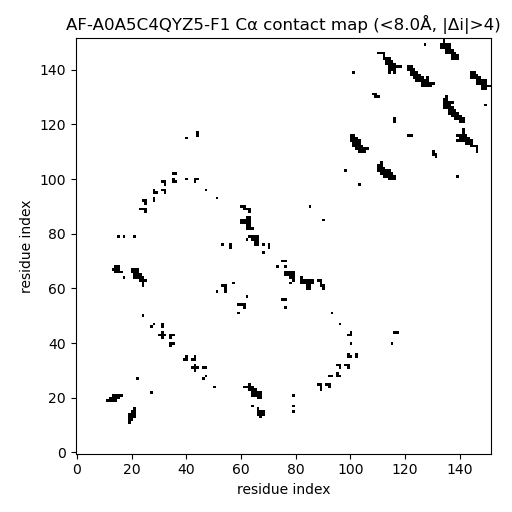 789 N N . GLY A 1 103 ? -7.096 -2.496 5.506 1.00 97.06 103 GLY A N 1
ATOM 790 C CA . GLY A 1 103 ? -8.529 -2.322 5.256 1.00 97.06 103 GLY A CA 1
ATOM 791 C C . GLY A 1 103 ? -9.141 -1.224 6.136 1.00 97.06 103 GLY A C 1
ATOM 792 O O . GLY A 1 103 ? -10.308 -1.307 6.507 1.00 97.06 103 GLY A O 1
ATOM 793 N N . LEU A 1 104 ? -8.342 -0.218 6.519 1.00 96.69 104 LEU A N 1
ATOM 794 C CA . LEU A 1 104 ? -8.742 0.793 7.497 1.00 96.69 104 LEU A CA 1
ATOM 795 C C . LEU A 1 104 ? -9.691 1.812 6.856 1.00 96.69 104 LEU A C 1
ATOM 797 O O . LEU A 1 104 ? -9.284 2.621 6.010 1.00 96.69 104 LEU A O 1
ATOM 801 N N . ASN A 1 105 ? -10.951 1.791 7.283 1.00 94.62 105 ASN A N 1
ATOM 802 C CA . ASN A 1 105 ? -12.016 2.598 6.698 1.00 94.62 105 ASN A CA 1
ATOM 803 C C . ASN A 1 105 ? -12.821 3.366 7.756 1.00 94.62 105 ASN A C 1
ATOM 805 O O . ASN A 1 105 ? -13.134 2.811 8.810 1.00 94.62 105 ASN A O 1
ATOM 809 N N . PRO A 1 106 ? -13.188 4.631 7.482 1.00 94.25 106 PRO A N 1
ATOM 810 C CA . PRO A 1 106 ? -14.175 5.345 8.276 1.00 94.25 106 PRO A CA 1
ATOM 811 C C . PRO A 1 106 ? -15.584 4.829 7.943 1.00 94.25 106 PRO A C 1
ATOM 813 O O . PRO A 1 106 ? -16.030 4.949 6.805 1.00 94.25 106 PRO A O 1
ATOM 816 N N . VAL A 1 107 ? -16.291 4.280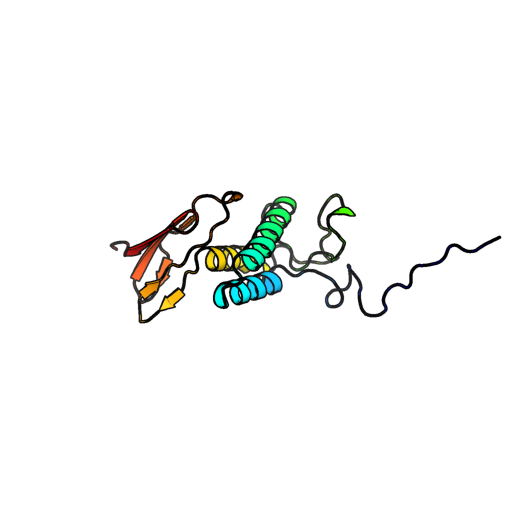 8.930 1.00 93.88 107 VAL A N 1
ATOM 817 C CA . VAL A 1 107 ? -17.673 3.788 8.806 1.00 93.88 107 VAL A CA 1
ATOM 818 C C . VAL A 1 107 ? -18.470 4.298 10.003 1.00 93.88 107 VAL A C 1
ATOM 820 O O . VAL A 1 107 ? -18.075 4.066 11.143 1.00 93.88 107 VAL A O 1
ATOM 823 N N . ASP A 1 108 ? -19.554 5.034 9.750 1.00 93.19 108 ASP A N 1
ATOM 824 C CA . ASP A 1 108 ? -20.498 5.520 10.770 1.00 93.19 108 ASP A CA 1
ATOM 825 C C . ASP A 1 108 ? -19.840 6.177 12.003 1.00 93.19 108 ASP A C 1
ATOM 827 O O . ASP A 1 108 ? -20.179 5.895 13.153 1.00 93.19 108 ASP A O 1
ATOM 831 N N . GLY A 1 109 ? -18.855 7.053 11.775 1.00 89.88 109 GLY A N 1
ATOM 832 C CA . GLY A 1 109 ? -18.159 7.765 12.855 1.00 89.88 109 GLY A CA 1
ATOM 833 C C . GLY A 1 109 ? -17.098 6.941 13.593 1.00 89.88 109 GLY A C 1
ATOM 834 O O . GLY A 1 109 ? -16.606 7.367 14.636 1.00 89.88 109 GLY A O 1
ATOM 835 N N . ARG A 1 110 ? -16.745 5.756 13.085 1.00 89.88 110 ARG A N 1
ATOM 836 C CA . ARG A 1 110 ? -15.730 4.865 13.658 1.00 89.88 110 ARG A CA 1
ATOM 837 C C . ARG A 1 110 ? -14.688 4.493 12.620 1.00 89.88 110 ARG A C 1
ATOM 839 O O . ARG A 1 110 ? -14.946 4.519 11.420 1.00 89.88 110 ARG A O 1
ATOM 846 N N . LEU A 1 111 ? -13.501 4.131 13.088 1.00 95.00 111 LEU A N 1
ATOM 847 C CA . LEU A 1 111 ? -12.536 3.422 12.260 1.00 95.00 111 LEU A CA 1
ATOM 848 C C . LEU A 1 111 ? -12.838 1.925 12.345 1.00 95.00 111 LEU A C 1
ATOM 850 O O . LEU A 1 111 ? -13.022 1.392 13.437 1.00 95.00 111 LEU A O 1
ATOM 854 N N . VAL A 1 112 ? -12.905 1.265 11.196 1.00 95.44 112 VAL A N 1
ATOM 855 C CA . VAL A 1 112 ? -13.088 -0.182 11.067 1.00 95.44 112 VAL A CA 1
ATOM 856 C C . VAL A 1 112 ? -11.867 -0.755 10.370 1.00 95.44 112 VAL A C 1
ATOM 858 O O . VAL A 1 112 ? -11.333 -0.144 9.443 1.00 95.44 112 VAL A O 1
ATOM 861 N N . LEU A 1 113 ? -11.417 -1.906 10.855 1.00 96.75 113 LEU A N 1
ATOM 862 C CA . LEU A 1 113 ? -10.262 -2.627 10.348 1.00 96.75 113 LEU A CA 1
ATOM 863 C C . LEU A 1 113 ? -10.729 -3.921 9.674 1.00 96.75 113 LEU A C 1
ATOM 865 O O . LEU A 1 113 ? -11.568 -4.625 10.234 1.00 96.75 113 LEU A O 1
ATOM 869 N N . ASP A 1 114 ? -10.145 -4.239 8.524 1.00 97.19 114 ASP A N 1
ATOM 870 C CA . ASP A 1 114 ? -10.295 -5.521 7.826 1.00 97.19 114 ASP A CA 1
ATOM 871 C C . ASP A 1 114 ? -8.937 -5.894 7.204 1.00 97.19 114 ASP A C 1
ATOM 873 O O . ASP A 1 114 ? -8.681 -5.640 6.020 1.00 97.19 114 ASP A O 1
ATOM 877 N N . PRO A 1 115 ? -7.976 -6.339 8.032 1.00 98.12 115 PRO A N 1
ATOM 878 C CA . PRO A 1 115 ? -6.596 -6.453 7.600 1.00 98.12 115 PRO A CA 1
ATOM 879 C C . PRO A 1 115 ? -6.388 -7.716 6.751 1.00 98.12 115 PRO A C 1
ATOM 881 O O . PRO A 1 115 ? -6.987 -8.759 6.979 1.00 98.12 115 PRO A O 1
ATOM 884 N N . ASP A 1 116 ? -5.498 -7.627 5.767 1.00 98.19 116 ASP A N 1
ATOM 885 C CA . ASP A 1 116 ? -4.917 -8.771 5.053 1.00 98.19 116 ASP A CA 1
ATOM 886 C C . ASP A 1 116 ? -3.461 -8.408 4.772 1.00 98.19 116 ASP A C 1
ATOM 888 O O . ASP A 1 116 ? -3.109 -7.924 3.697 1.00 98.19 116 ASP A O 1
ATOM 892 N N . ILE A 1 117 ? -2.639 -8.520 5.812 1.00 98.19 117 ILE A N 1
ATOM 893 C CA . ILE A 1 117 ? -1.239 -8.105 5.792 1.00 98.19 117 ILE A CA 1
ATOM 894 C C . ILE A 1 117 ? -0.375 -9.304 5.384 1.00 98.19 117 ILE A C 1
ATOM 896 O O . ILE A 1 117 ? -0.453 -10.346 6.042 1.00 98.19 117 ILE A O 1
ATOM 900 N N . PRO A 1 118 ? 0.471 -9.176 4.347 1.00 96.94 118 PRO A N 1
ATOM 901 C CA . PRO A 1 118 ? 1.419 -10.223 3.984 1.00 96.94 118 PRO A CA 1
ATOM 902 C C . PRO A 1 118 ? 2.387 -10.544 5.127 1.00 96.94 118 PRO A C 1
ATOM 904 O O . PRO A 1 118 ? 2.876 -9.641 5.810 1.00 96.94 118 PRO A O 1
ATOM 907 N N . GLU A 1 119 ? 2.726 -11.822 5.299 1.00 95.62 119 GLU A N 1
ATOM 908 C CA . GLU A 1 119 ? 3.655 -12.280 6.345 1.00 95.62 119 GLU A CA 1
ATOM 909 C C . GLU A 1 119 ? 5.015 -11.571 6.278 1.00 95.62 119 GLU A C 1
ATOM 911 O O . GLU A 1 119 ? 5.612 -11.284 7.313 1.00 95.62 119 GLU A O 1
ATOM 916 N N . GLN A 1 120 ? 5.460 -11.215 5.069 1.00 94.00 120 GLN A N 1
ATOM 917 C CA . GLN A 1 120 ? 6.702 -10.490 4.796 1.00 94.00 120 GLN A CA 1
ATOM 918 C C . GLN A 1 120 ? 6.772 -9.134 5.510 1.00 94.00 120 GLN A C 1
ATOM 920 O O . GLN A 1 120 ? 7.861 -8.686 5.856 1.00 94.00 120 GLN A O 1
ATOM 925 N N . LEU A 1 121 ? 5.628 -8.476 5.722 1.00 93.19 121 LEU A N 1
ATOM 926 C CA . LEU A 1 121 ? 5.558 -7.180 6.400 1.00 93.19 121 LEU A CA 1
ATOM 927 C C . LEU A 1 121 ? 5.313 -7.332 7.910 1.00 93.19 121 LEU A C 1
ATOM 929 O O . LEU A 1 121 ? 5.643 -6.444 8.695 1.00 93.19 121 LEU A O 1
ATOM 933 N N . GLY A 1 122 ? 4.752 -8.467 8.327 1.00 95.56 122 GLY A N 1
ATOM 934 C CA . GLY A 1 122 ? 4.505 -8.788 9.725 1.00 95.56 122 GLY A CA 1
ATOM 935 C C . GLY A 1 122 ? 3.432 -7.899 10.354 1.00 95.56 122 GLY A C 1
ATOM 936 O O . GLY A 1 122 ? 2.275 -7.894 9.933 1.00 95.56 122 GLY A O 1
ATOM 937 N N . ARG A 1 123 ? 3.796 -7.193 11.426 1.00 97.44 123 ARG A N 1
ATOM 938 C CA . ARG A 1 123 ? 2.869 -6.379 12.220 1.00 97.44 123 ARG A CA 1
ATOM 939 C C . ARG A 1 123 ? 2.940 -4.913 11.812 1.00 97.44 123 ARG A C 1
ATOM 941 O O . ARG A 1 123 ? 4.017 -4.325 11.806 1.00 97.44 123 ARG A O 1
ATOM 948 N N . ILE A 1 124 ? 1.775 -4.304 11.609 1.00 97.62 124 ILE A N 1
ATOM 949 C CA . ILE A 1 124 ? 1.631 -2.864 11.388 1.00 97.62 124 ILE A CA 1
ATOM 950 C C . ILE A 1 124 ? 1.031 -2.224 12.639 1.00 97.62 124 ILE A C 1
ATOM 952 O O . ILE A 1 124 ? -0.006 -2.664 13.136 1.00 97.62 124 ILE A O 1
ATOM 956 N N . THR A 1 125 ? 1.666 -1.156 13.118 1.00 97.25 125 THR A N 1
ATOM 957 C CA . THR A 1 125 ? 1.164 -0.306 14.203 1.00 97.25 125 THR A CA 1
ATOM 958 C C . THR A 1 125 ? 1.120 1.143 13.746 1.00 97.25 125 THR A C 1
ATOM 960 O O . THR A 1 125 ? 2.101 1.644 13.196 1.00 97.25 125 THR A O 1
ATOM 963 N N . ALA A 1 126 ? 0.015 1.831 14.013 1.00 94.88 126 ALA A N 1
ATOM 964 C CA . ALA A 1 126 ? -0.106 3.269 13.826 1.00 94.88 126 ALA A CA 1
ATOM 965 C C . ALA A 1 126 ? -0.692 3.902 15.086 1.00 94.88 126 ALA A C 1
ATOM 967 O O . ALA A 1 126 ? -1.734 3.481 15.582 1.00 94.88 126 ALA A O 1
ATOM 968 N N . GLU A 1 127 ? -0.027 4.929 15.595 1.00 94.75 127 GLU A N 1
ATOM 969 C CA . GLU A 1 127 ? -0.480 5.699 16.749 1.00 94.75 127 GLU A CA 1
ATOM 970 C C . GLU A 1 127 ? -0.922 7.090 16.315 1.00 94.75 127 GLU A C 1
ATOM 972 O O . GLU A 1 127 ? -0.474 7.602 15.284 1.00 94.75 127 GLU A O 1
ATOM 977 N N . ARG A 1 128 ? -1.762 7.733 17.132 1.00 94.38 128 ARG A N 1
ATOM 978 C CA . ARG A 1 128 ? -2.221 9.109 16.912 1.00 94.38 128 ARG A CA 1
ATOM 979 C C . ARG A 1 128 ? -2.879 9.310 15.541 1.00 94.38 128 ARG A C 1
ATOM 981 O O . ARG A 1 128 ? -2.804 10.396 14.962 1.00 94.38 128 ARG A O 1
ATOM 988 N N . VAL A 1 129 ? -3.549 8.275 15.025 1.00 94.50 129 VAL A N 1
ATOM 989 C CA . VAL A 1 129 ? -4.378 8.376 13.819 1.00 94.50 129 VAL A CA 1
ATOM 990 C C . VAL A 1 129 ? -5.557 9.282 14.155 1.00 94.50 129 VAL A C 1
ATOM 992 O O . VAL A 1 129 ? -6.345 8.962 15.040 1.00 94.50 129 VAL A O 1
ATOM 995 N N . ARG A 1 130 ? -5.668 10.436 13.493 1.00 93.94 130 ARG A N 1
ATOM 996 C CA . ARG A 1 130 ? -6.733 11.410 13.767 1.00 93.94 130 ARG A CA 1
ATOM 997 C C . ARG A 1 130 ? -7.952 11.129 12.899 1.00 93.94 130 ARG A C 1
ATOM 999 O O . ARG A 1 130 ? -7.858 11.184 11.676 1.00 93.94 130 ARG A O 1
ATOM 1006 N N . ALA A 1 131 ? -9.091 10.877 13.532 1.00 93.38 131 ALA A N 1
ATOM 1007 C CA . ALA A 1 131 ? -10.376 10.715 12.860 1.00 93.38 131 ALA A CA 1
ATOM 1008 C C . ALA A 1 131 ? -11.510 11.078 13.822 1.00 93.38 131 ALA A C 1
ATOM 1010 O O . ALA A 1 131 ? -11.443 10.754 15.006 1.00 93.38 131 ALA A O 1
ATOM 1011 N N . PHE A 1 132 ? -12.552 11.735 13.308 1.00 94.25 132 PHE A N 1
ATOM 1012 C CA . PHE A 1 132 ? -13.749 12.095 14.083 1.00 94.25 132 PHE A CA 1
ATOM 1013 C C . PHE A 1 132 ? -13.467 12.961 15.324 1.00 94.25 132 PHE A C 1
ATOM 1015 O O . PHE A 1 132 ? -14.135 12.826 16.339 1.00 94.25 132 PHE A O 1
ATOM 1022 N N . GLY A 1 133 ? -12.462 13.841 15.254 1.00 93.19 133 GLY A N 1
ATOM 1023 C CA . GLY A 1 133 ? -12.046 14.685 16.385 1.00 93.19 133 GLY A CA 1
ATOM 1024 C C . GLY A 1 133 ? -11.194 13.969 17.440 1.00 93.19 133 GLY A C 1
ATOM 1025 O O . GLY A 1 133 ? -10.615 14.636 18.289 1.00 93.19 133 GLY A O 1
ATOM 1026 N N . GLU A 1 134 ? -11.036 12.651 17.329 1.00 93.44 134 GLU A N 1
ATOM 1027 C CA . GLU A 1 134 ? -10.337 11.803 18.294 1.00 93.44 134 GLU A CA 1
ATOM 1028 C C . GLU A 1 134 ? -8.997 11.283 17.752 1.00 93.44 134 GLU A C 1
ATOM 1030 O O . GLU A 1 134 ? -8.697 11.369 16.552 1.00 93.44 134 GLU A O 1
ATOM 1035 N N . GLN A 1 135 ? -8.182 10.721 18.649 1.00 95.38 135 GLN A N 1
ATOM 1036 C CA . GLN A 1 135 ? -6.962 9.988 18.309 1.00 95.38 135 GLN A CA 1
ATOM 1037 C C . GLN A 1 135 ? -7.161 8.487 18.502 1.00 95.38 135 GLN A C 1
ATOM 1039 O O . GLN A 1 135 ? -7.734 8.034 19.490 1.00 95.38 135 GLN A O 1
ATOM 1044 N N . TRP A 1 136 ? -6.644 7.711 17.557 1.00 95.25 136 TRP A N 1
ATOM 1045 C CA . TRP A 1 136 ? -6.802 6.266 17.516 1.00 95.25 136 TRP A CA 1
ATOM 1046 C C . TRP A 1 136 ? -5.441 5.576 17.394 1.00 95.25 136 TRP A C 1
ATOM 1048 O O . TRP A 1 136 ? -4.541 6.052 16.698 1.00 95.25 136 TRP A O 1
ATOM 1058 N N . ALA A 1 137 ? -5.313 4.431 18.058 1.00 96.69 137 ALA A N 1
ATOM 1059 C CA . ALA A 1 137 ? -4.256 3.456 17.844 1.00 96.69 137 ALA A CA 1
ATOM 1060 C C . ALA A 1 137 ? -4.791 2.302 16.997 1.00 96.69 137 ALA A C 1
ATOM 1062 O O . ALA A 1 137 ? -5.860 1.763 17.285 1.00 96.69 137 ALA A O 1
ATOM 1063 N N . VAL A 1 138 ? -4.022 1.903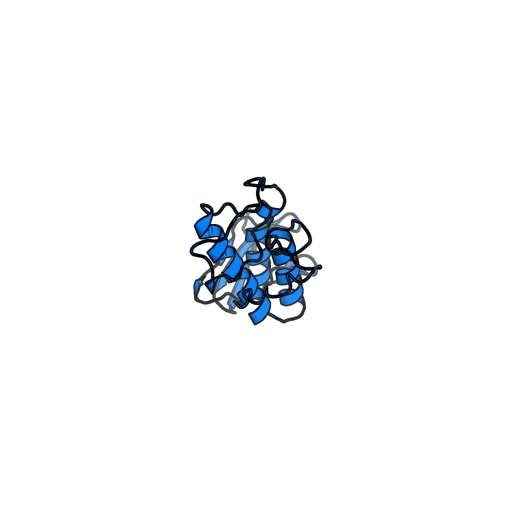 15.993 1.00 97.69 138 VAL A N 1
ATOM 1064 C CA . VAL A 1 138 ? -4.283 0.755 15.125 1.00 97.69 138 VAL A CA 1
ATOM 1065 C C . VAL A 1 138 ? -3.132 -0.227 15.279 1.00 97.69 138 VAL A C 1
ATOM 1067 O O . VAL A 1 138 ? -1.969 0.165 15.209 1.00 97.69 138 VAL A O 1
ATOM 1070 N N . GLU A 1 139 ? -3.444 -1.502 15.461 1.00 98.06 139 GLU A N 1
ATOM 1071 C CA . GLU A 1 139 ? -2.461 -2.584 15.412 1.00 98.06 139 GLU A CA 1
ATOM 1072 C C . GLU A 1 139 ? -3.079 -3.787 14.711 1.00 98.06 139 GLU A C 1
ATOM 1074 O O . GLU A 1 139 ? -4.216 -4.164 15.000 1.00 98.06 139 GLU A O 1
ATOM 1079 N N . ALA A 1 140 ? -2.335 -4.379 13.782 1.00 98.44 140 ALA A N 1
ATOM 1080 C CA . ALA A 1 140 ? -2.794 -5.513 12.999 1.00 98.44 140 ALA A CA 1
ATOM 1081 C C . ALA A 1 140 ? -1.632 -6.408 12.557 1.00 98.44 140 ALA A C 1
ATOM 1083 O O . ALA A 1 140 ? -0.515 -5.936 12.330 1.00 98.44 140 ALA A O 1
ATOM 1084 N N . ILE A 1 141 ? -1.911 -7.701 12.417 1.00 98.25 141 ILE A N 1
ATOM 1085 C CA . ILE A 1 141 ? -1.009 -8.720 11.880 1.00 98.25 141 ILE A CA 1
ATOM 1086 C C . ILE A 1 141 ? -1.830 -9.769 11.125 1.00 98.25 141 ILE A C 1
ATOM 1088 O O . ILE A 1 141 ? -2.851 -10.252 11.623 1.00 98.25 141 ILE A O 1
ATOM 1092 N N . GLY A 1 142 ? -1.389 -10.127 9.917 1.00 97.88 142 GLY A N 1
ATOM 1093 C CA . GLY A 1 142 ? -2.140 -11.031 9.048 1.00 97.88 142 GLY A CA 1
ATOM 1094 C C . GLY A 1 142 ? -3.568 -10.525 8.831 1.00 97.88 142 GLY A C 1
ATOM 1095 O O . GLY A 1 142 ? -3.766 -9.421 8.325 1.00 97.88 142 GLY A O 1
ATOM 1096 N N . ARG A 1 143 ? -4.552 -11.323 9.263 1.00 97.81 143 ARG A N 1
ATOM 1097 C CA . ARG A 1 143 ? -5.992 -11.021 9.166 1.00 97.81 143 ARG A CA 1
ATOM 1098 C C . ARG A 1 143 ? -6.658 -10.603 10.473 1.00 97.81 143 ARG A C 1
ATOM 1100 O O . ARG A 1 143 ? -7.880 -10.554 10.565 1.00 97.81 143 ARG A O 1
ATOM 1107 N N . SER A 1 144 ? -5.858 -10.283 11.482 1.00 97.88 144 SER A N 1
ATOM 1108 C CA . SER A 1 144 ? -6.345 -9.912 12.806 1.00 97.88 144 SER A CA 1
ATOM 1109 C C . SER A 1 144 ? -5.798 -8.555 13.218 1.00 97.88 144 SER A C 1
ATOM 1111 O O . SER A 1 144 ? -4.664 -8.199 12.905 1.00 97.88 144 SER A O 1
ATOM 1113 N N . GLY A 1 145 ? -6.584 -7.800 13.973 1.00 97.44 145 GLY A N 1
ATOM 1114 C CA . GLY A 1 145 ? -6.137 -6.540 14.542 1.00 97.44 145 GLY A CA 1
ATOM 1115 C C . GLY A 1 145 ? -7.235 -5.836 15.314 1.00 97.44 145 GLY A C 1
ATOM 1116 O O . GLY A 1 145 ? -8.374 -6.299 15.383 1.00 97.44 145 GLY A O 1
ATOM 1117 N N . HIS A 1 146 ? -6.883 -4.700 15.897 1.00 96.75 146 HIS A N 1
ATOM 1118 C CA . HIS A 1 146 ? -7.804 -3.859 16.644 1.00 96.75 146 HIS A CA 1
ATOM 1119 C C . HIS A 1 146 ? -7.520 -2.387 16.393 1.00 96.75 146 HIS A C 1
ATOM 1121 O O . HIS A 1 146 ? -6.400 -1.968 16.096 1.00 96.75 146 HIS A O 1
ATOM 1127 N N . VAL A 1 147 ? -8.560 -1.591 16.600 1.00 96.62 147 VAL A N 1
ATOM 1128 C CA . VAL A 1 147 ? -8.473 -0.140 16.685 1.00 96.62 147 VAL A CA 1
ATOM 1129 C C . VAL A 1 147 ? -9.005 0.299 18.042 1.00 96.62 147 VAL A C 1
ATOM 1131 O O . VAL A 1 147 ? -10.015 -0.215 18.524 1.00 96.62 147 VAL A O 1
ATOM 1134 N N . ARG A 1 148 ? -8.283 1.198 18.704 1.00 95.00 148 ARG A N 1
ATOM 1135 C CA . ARG A 1 148 ? -8.590 1.669 20.058 1.00 95.00 148 ARG A CA 1
ATOM 1136 C C . ARG A 1 148 ? -8.505 3.186 20.096 1.00 95.00 148 ARG A C 1
ATOM 1138 O O . ARG A 1 148 ? -7.592 3.754 19.508 1.00 95.00 148 ARG A O 1
ATOM 1145 N N . LEU A 1 149 ? -9.423 3.834 20.806 1.00 93.25 149 LEU A N 1
ATOM 1146 C CA . LEU A 1 149 ? -9.268 5.245 21.154 1.00 93.25 149 LEU A CA 1
ATOM 1147 C C . LEU A 1 149 ? -8.022 5.398 22.035 1.00 93.25 149 LEU A C 1
ATOM 1149 O O . LEU A 1 149 ? -7.851 4.657 23.006 1.00 93.25 149 LEU A O 1
ATOM 1153 N N . GLN A 1 150 ? -7.147 6.334 21.684 1.00 87.69 150 GLN A N 1
ATOM 1154 C CA . GLN A 1 150 ? -6.086 6.791 22.572 1.00 87.69 150 GLN A CA 1
ATOM 1155 C C . GLN A 1 150 ? -6.674 7.906 23.429 1.00 87.69 150 GLN A C 1
ATOM 1157 O O . GLN A 1 150 ? -7.110 8.925 22.899 1.00 87.69 150 GLN A O 1
ATOM 1162 N N . GLY A 1 151 ? -6.712 7.685 24.746 1.00 76.06 151 GLY A N 1
ATOM 1163 C CA . GLY A 1 151 ? -7.043 8.748 25.690 1.00 76.06 151 GLY A CA 1
ATOM 1164 C C . GLY A 1 151 ? -6.112 9.937 25.462 1.00 76.06 151 GLY A C 1
ATOM 1165 O O . GLY A 1 151 ? -4.911 9.747 25.260 1.00 76.06 151 GLY A O 1
ATOM 1166 N N . SER A 1 152 ? -6.701 11.129 25.420 1.00 61.03 152 SER A N 1
ATOM 1167 C CA . SER A 1 152 ? -6.005 12.411 25.280 1.00 61.03 152 SER A CA 1
ATOM 1168 C C . SER A 1 152 ? -5.059 12.701 26.435 1.00 61.03 152 SER A C 1
ATOM 1170 O O . SER A 1 152 ? -5.454 12.390 27.584 1.00 61.03 152 SER A O 1
#

Nearest PDB structures (foldseek):
  6ttj-assembly1_C  TM=7.820E-01  e=3.670E-01  Arabidopsis thaliana
  5goq-assembly1_A-2  TM=7.486E-01  e=4.124E-01  Nostoc sp. PCC 7120 = FACHB-418
  5gop-assembly1_C-2  TM=6.190E-01  e=3.890E-01  Nostoc sp. PCC 7120 = FACHB-418
  5goq-assembly1_B-2  TM=6.093E-01  e=6.976E-01  Nostoc sp. PCC 7120 = FACHB-418
  5gop-assembly1_B-2  TM=6.051E-01  e=7.395E-01  Nostoc sp. PCC 7120 = FACHB-418

Mean predicted aligned error: 7.91 Å

InterPro domains:
  IPR008928 Six-hairpin glycosidase superfamily [SSF48208] (11-139)
  IPR012341 Six-hairpin glycosidase-like superfamily [G3DSA:1.50.10.10] (2-102)

Radius of gyration: 19.02 Å; Cα contacts (8 Å, |Δi|>4): 249; chains: 1; bounding box: 44×27×71 Å

Foldseek 3Di:
DDDPDDDPPPPQADLL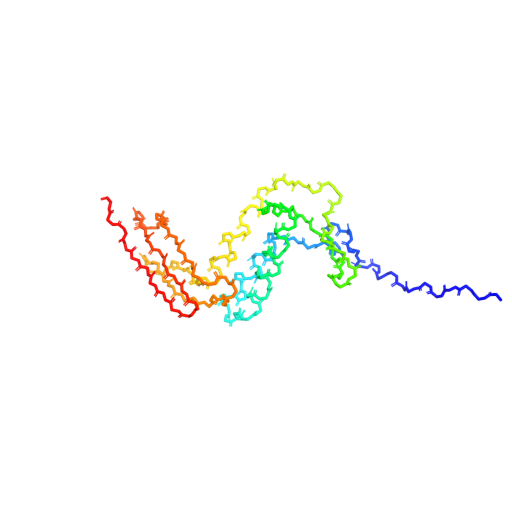DPPRNWDALLVLLVVLLVCLVVVVPVVSQVSLVVVVVQCVLVVNFDWRTWGRDDPVVDPHTHGRVPTDTNDPSNVCNNVSSVCSQQVFDDDPQDTDTFHAHDVVVAKDWDWQPDGNNFTWIWIDGHGDTDIDTDDD

Solvent-accessible surface area (backbone atoms only — not comparable to full-atom values): 8611 Å² total; per-residue (Å²): 138,81,80,79,84,76,74,81,74,52,94,75,58,33,37,77,30,85,91,31,35,36,44,38,46,40,61,52,23,52,50,24,38,51,30,34,74,73,66,40,47,71,62,18,48,53,55,40,51,53,52,51,61,52,15,62,79,43,81,68,41,42,40,42,27,29,35,45,63,59,72,92,81,45,99,64,88,47,66,34,93,86,48,45,71,74,24,79,64,22,69,50,21,67,60,40,36,53,38,32,29,36,37,60,39,84,52,97,87,37,79,43,76,55,33,59,33,55,76,93,71,40,69,52,75,48,70,72,45,76,56,88,94,41,36,27,32,39,41,36,42,37,72,44,68,54,72,42,77,48,83,130

Secondary structure (DSSP, 8-state):
-PPP-PPP--TT--TT-TTTT-B-HHHHHHHHHHHHHTT-HHHHHHHHHHHHHHHHHTTT---S-B----GGG-SSPPBPTT--TT-HHHHTHHHHHHHHHHT-EEETTEEE------TTT-EEEEEEEEETTEEEEEEEETTEEEEEEPP-

Sequence (152 aa):
MGHPHAVPEERLYNALGYHLGTVWPHDNSIAALGLAGYGYRAESNRISLAMFEAAEQFAHRLPEALSGFDRERLLFAVPYPTACSPQAWAAGTPLALIRAMLGLNPVDGRLVLDPDIPEQLGRITAERVRAFGEQWAVEAIGRSGHVRLQGS

pLDDT: mean 85.28, std 15.93, range [34.41, 98.5]

Organism: NCBI:txid1420891